Protein AF-A0A0D0GNC5-F1 (afdb_monomer_lite)

Radius of gyration: 29.07 Å; chains: 1; bounding box: 53×17×85 Å

Secondary structure (DSSP, 8-state):
-PPP-GGGGTPPPPPHHHHHIIIIITHHHHHHHHHHHHHHHHHHHHHHHHHHHHHHHHHHHHHHHHHHTT-

Organism: NCBI:txid1503925

Foldseek 3Di:
DDDDDCVVVPDDDDDPVNVCCVVCVNPNVVVVVVVVVVVVVVVVVVVVVVVVVVVVVVVVVVVVCVVVVVD

Sequence (71 aa):
MKNLELKNLGVQELNANEMSTIEGGGLIGNIFGVIGAVATTVGGVVNTVGTVVGNTVKFGLTQLFTILGSL

pLDDT: mean 89.59, std 8.46, range [55.97, 98.06]

Structure (mmCIF, N/CA/C/O backbone):
data_AF-A0A0D0GNC5-F1
#
_entry.id   AF-A0A0D0GNC5-F1
#
loop_
_atom_site.group_PDB
_atom_site.id
_atom_site.type_symbol
_atom_site.label_atom_id
_atom_site.label_alt_id
_atom_site.label_comp_id
_atom_site.label_asym_id
_atom_site.label_entity_id
_atom_site.label_seq_id
_atom_site.pdbx_PDB_ins_code
_atom_site.Cartn_x
_atom_site.Cartn_y
_atom_site.Cartn_z
_atom_site.occupancy
_atom_site.B_iso_or_equiv
_atom_site.auth_seq_id
_atom_site.auth_comp_id
_atom_site.auth_asym_id
_atom_site.auth_atom_id
_atom_site.pdbx_PDB_model_num
ATOM 1 N N . MET A 1 1 ? -5.047 -1.814 45.771 1.00 55.97 1 MET A N 1
ATOM 2 C CA . MET A 1 1 ? -6.477 -1.552 45.488 1.00 55.97 1 MET A CA 1
ATOM 3 C C . MET A 1 1 ? -7.208 -2.883 45.573 1.00 55.97 1 MET A C 1
ATOM 5 O O . MET A 1 1 ? -6.608 -3.882 45.204 1.00 55.97 1 MET A O 1
ATOM 9 N N . LYS A 1 2 ? -8.420 -2.933 46.138 1.00 79.75 2 LYS A N 1
ATOM 10 C CA . LYS A 1 2 ? -9.226 -4.169 46.155 1.00 79.75 2 LYS A CA 1
ATOM 11 C C . LYS A 1 2 ? -9.805 -4.394 44.749 1.00 79.75 2 LYS A C 1
ATOM 13 O O . LYS A 1 2 ? -10.083 -3.406 44.073 1.00 79.75 2 LYS A O 1
ATOM 18 N N . ASN A 1 3 ? -9.960 -5.646 44.316 1.00 77.19 3 ASN A N 1
ATOM 19 C CA . ASN A 1 3 ? -10.580 -5.954 43.022 1.00 77.19 3 ASN A CA 1
ATOM 20 C C . ASN A 1 3 ? -12.016 -5.408 42.980 1.00 77.19 3 ASN A C 1
ATOM 22 O O . ASN A 1 3 ? -12.757 -5.545 43.954 1.00 77.19 3 ASN A O 1
ATOM 26 N N . LEU A 1 4 ? -12.387 -4.777 41.864 1.00 80.00 4 LEU A N 1
ATOM 27 C CA . LEU A 1 4 ? -13.754 -4.327 41.610 1.00 80.00 4 LEU A CA 1
ATOM 28 C C . LEU A 1 4 ? -14.555 -5.472 40.986 1.00 80.00 4 LEU A C 1
ATOM 30 O O . LEU A 1 4 ? -14.257 -5.907 39.880 1.00 80.00 4 LEU A O 1
ATOM 34 N N . GLU A 1 5 ? -15.588 -5.936 41.685 1.00 81.12 5 GLU A N 1
ATOM 35 C CA . GLU A 1 5 ? -16.575 -6.865 41.133 1.00 81.12 5 GLU A CA 1
ATOM 36 C C . GLU A 1 5 ? -17.692 -6.072 40.440 1.00 81.12 5 GLU A C 1
ATOM 38 O O . GLU A 1 5 ? -18.562 -5.490 41.093 1.00 81.12 5 GLU A O 1
ATOM 43 N N . LEU A 1 6 ? -17.678 -6.053 39.105 1.00 79.88 6 LEU A N 1
ATOM 44 C CA . LEU A 1 6 ? -18.625 -5.290 38.277 1.00 79.88 6 LEU A CA 1
ATOM 45 C C . LEU A 1 6 ? -20.084 -5.751 38.448 1.00 79.88 6 LEU A C 1
ATOM 47 O O . LEU A 1 6 ? -21.014 -4.957 38.299 1.00 79.88 6 LEU A O 1
ATOM 51 N N . LYS A 1 7 ? -20.285 -7.007 38.871 1.00 78.56 7 LYS A N 1
ATOM 52 C CA . LYS A 1 7 ? -21.594 -7.613 39.163 1.00 78.56 7 LYS A CA 1
ATOM 53 C C . LYS A 1 7 ? -22.420 -6.815 40.182 1.00 78.56 7 LYS A C 1
ATOM 55 O O . LYS A 1 7 ? -23.641 -6.777 40.070 1.00 78.56 7 LYS A O 1
ATOM 60 N N . ASN A 1 8 ? -21.772 -6.159 41.147 1.00 81.69 8 ASN A N 1
ATOM 61 C CA . ASN A 1 8 ? -22.456 -5.381 42.189 1.00 81.69 8 ASN A CA 1
ATOM 62 C C . ASN A 1 8 ? -22.731 -3.924 41.774 1.00 81.69 8 ASN A C 1
ATOM 64 O O . ASN A 1 8 ? -23.300 -3.166 42.556 1.00 81.69 8 ASN A O 1
ATOM 68 N N . LEU A 1 9 ? -22.328 -3.527 40.562 1.00 86.75 9 LEU A N 1
ATOM 69 C CA . LEU A 1 9 ? -22.451 -2.159 40.054 1.00 86.75 9 LEU A CA 1
ATOM 70 C C . LEU A 1 9 ? -23.531 -2.011 38.971 1.00 86.75 9 LEU A C 1
ATOM 72 O O . LEU A 1 9 ? -23.723 -0.913 38.460 1.00 86.75 9 LEU A O 1
ATOM 76 N N . GLY A 1 10 ? -24.235 -3.094 38.616 1.00 85.06 10 GLY A N 1
ATOM 77 C CA . GLY A 1 10 ? -25.289 -3.065 37.594 1.00 85.06 10 GLY A CA 1
ATOM 78 C C . GLY A 1 10 ? -24.787 -2.718 36.186 1.00 85.06 10 GLY A C 1
ATOM 79 O O . GLY A 1 10 ? -25.582 -2.323 35.339 1.00 85.06 10 GLY A O 1
ATOM 80 N N . VAL A 1 11 ? -23.479 -2.844 35.939 1.00 88.94 11 VAL A N 1
ATOM 81 C CA . VAL A 1 11 ? -22.849 -2.609 34.634 1.00 88.94 11 VAL A CA 1
ATOM 82 C C . VAL A 1 11 ? -22.598 -3.938 33.922 1.00 88.94 11 VAL A C 1
ATOM 84 O O . VAL A 1 11 ? -22.343 -4.958 34.562 1.00 88.94 11 VAL A O 1
ATOM 87 N N . GLN A 1 12 ? -22.676 -3.929 32.593 1.00 87.25 12 GLN A N 1
ATOM 88 C CA . GLN A 1 12 ? -22.367 -5.088 31.758 1.00 87.25 12 GLN A CA 1
ATOM 89 C C . GLN A 1 12 ? -20.856 -5.165 31.496 1.00 87.25 12 GLN A C 1
ATOM 91 O O . GLN A 1 12 ? -20.238 -4.161 31.142 1.00 87.25 12 GLN A O 1
ATOM 96 N N . GLU A 1 13 ? -20.269 -6.358 31.639 1.00 85.81 13 GLU A N 1
ATOM 97 C CA . GLU A 1 13 ? -18.914 -6.631 31.147 1.00 85.81 13 GLU A CA 1
ATOM 98 C C . GLU A 1 13 ? -18.919 -6.679 29.618 1.00 85.81 13 GLU A C 1
ATOM 100 O O . GLU A 1 13 ? -19.624 -7.482 29.005 1.00 85.81 13 GLU A O 1
ATOM 105 N N . LEU A 1 14 ? -18.131 -5.792 29.016 1.00 89.06 14 LEU A N 1
ATOM 106 C CA . LEU A 1 14 ? -17.948 -5.702 27.575 1.00 89.06 14 LEU A CA 1
ATOM 107 C C . LEU A 1 14 ? -17.131 -6.900 27.082 1.00 89.06 14 LEU A C 1
ATOM 109 O O . LEU A 1 14 ? -16.048 -7.171 27.608 1.00 89.06 14 LEU A O 1
ATOM 113 N N . ASN A 1 15 ? -17.611 -7.597 26.052 1.00 88.62 15 ASN A N 1
ATOM 114 C CA . ASN A 1 15 ? -16.816 -8.651 25.423 1.00 88.62 15 ASN A CA 1
ATOM 115 C C . ASN A 1 15 ? -15.850 -8.082 24.364 1.00 88.62 15 ASN A C 1
ATOM 117 O O . ASN A 1 15 ? -15.974 -6.941 23.920 1.00 88.62 15 ASN A O 1
ATOM 121 N N . ALA A 1 16 ? -14.884 -8.893 23.924 1.00 86.31 16 ALA A N 1
ATOM 122 C CA . ALA A 1 16 ? -13.845 -8.460 22.985 1.00 86.31 16 ALA A CA 1
ATOM 123 C C . ALA A 1 16 ? -14.389 -7.923 21.643 1.00 86.31 16 ALA A C 1
ATOM 125 O O . ALA A 1 16 ? -13.812 -6.994 21.079 1.00 86.31 16 ALA A O 1
ATOM 126 N N . ASN A 1 17 ? -15.504 -8.463 21.141 1.00 83.62 17 ASN A N 1
ATOM 127 C CA . ASN A 1 17 ? -16.097 -8.032 19.870 1.00 83.62 17 ASN A CA 1
ATOM 128 C C . ASN A 1 17 ? -16.799 -6.674 20.015 1.00 83.62 17 ASN A C 1
ATOM 130 O O . ASN A 1 17 ? -16.706 -5.809 19.144 1.00 83.62 17 ASN A O 1
ATOM 134 N N . GLU A 1 18 ? -17.487 -6.467 21.137 1.00 83.75 18 GLU A N 1
ATOM 135 C CA . GLU A 1 18 ? -18.099 -5.178 21.462 1.00 83.75 18 GLU A CA 1
ATOM 136 C C . GLU A 1 18 ? -17.015 -4.108 21.681 1.00 83.75 18 GLU A C 1
ATOM 138 O O . GLU A 1 18 ? -17.139 -2.991 21.175 1.00 83.75 18 GLU A O 1
ATOM 143 N N . MET A 1 19 ? -15.902 -4.477 22.327 1.00 85.81 19 MET A N 1
ATOM 144 C CA . MET A 1 19 ? -14.727 -3.617 22.509 1.00 85.81 19 MET A CA 1
ATOM 145 C C . MET A 1 19 ? -14.104 -3.187 21.184 1.00 85.81 19 MET A C 1
ATOM 147 O O . MET A 1 19 ? -13.900 -1.992 20.969 1.00 85.81 19 MET A O 1
ATOM 151 N N . SER A 1 20 ? -13.894 -4.123 20.252 1.00 82.06 20 SER A N 1
ATOM 152 C CA . SER A 1 20 ? -13.307 -3.787 18.949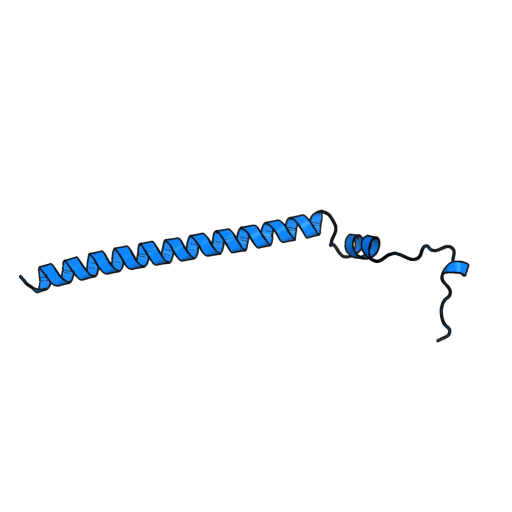 1.00 82.06 20 SER A CA 1
ATOM 153 C C . SER A 1 20 ? -14.189 -2.829 18.147 1.00 82.06 20 SER A C 1
ATOM 155 O O . SER A 1 20 ? -13.687 -2.075 17.320 1.00 82.06 20 SER A O 1
ATOM 157 N N . THR A 1 21 ? -15.501 -2.838 18.380 1.00 81.88 21 THR A N 1
ATOM 158 C CA . THR A 1 21 ? -16.443 -1.973 17.664 1.00 81.88 21 THR A CA 1
ATOM 159 C C . THR A 1 21 ? -16.439 -0.544 18.222 1.00 81.88 21 THR A C 1
ATOM 161 O O . THR A 1 21 ? -16.561 0.409 17.450 1.00 81.88 21 THR A O 1
ATOM 164 N N . ILE A 1 22 ? -16.254 -0.383 19.539 1.00 80.69 22 ILE A N 1
ATOM 165 C CA . ILE A 1 22 ? -16.150 0.924 20.216 1.00 80.69 22 ILE A CA 1
ATOM 166 C C . ILE A 1 22 ? -14.804 1.599 19.921 1.00 80.69 22 ILE A C 1
ATOM 168 O O . ILE A 1 22 ? -14.764 2.806 19.693 1.00 80.69 22 ILE A O 1
ATOM 172 N N . GLU A 1 23 ? -13.712 0.835 19.840 1.00 78.94 23 GLU A N 1
ATOM 173 C CA . GLU A 1 23 ? -12.363 1.345 19.531 1.00 78.94 23 GLU A CA 1
ATOM 174 C C . GLU A 1 23 ? -12.150 1.671 18.037 1.00 78.94 23 GLU A C 1
ATOM 176 O O . GLU A 1 23 ? -11.030 1.708 17.533 1.00 78.94 23 GLU A O 1
ATOM 181 N N . GLY A 1 24 ? -13.232 1.917 17.296 1.00 73.38 24 GLY A N 1
ATOM 182 C CA . GLY A 1 24 ? -13.177 2.305 15.889 1.00 73.38 24 GLY A CA 1
ATOM 183 C C . GLY A 1 24 ? -13.076 1.142 14.900 1.00 73.38 24 GLY A C 1
ATOM 184 O O . GLY A 1 24 ? -13.140 1.391 13.701 1.00 73.38 24 GLY A O 1
ATOM 185 N N . GLY A 1 25 ? -13.011 -0.115 15.349 1.00 80.38 25 GLY A N 1
ATOM 186 C CA . GLY A 1 25 ? -12.996 -1.318 14.499 1.00 80.38 25 GLY A CA 1
ATOM 187 C C . GLY A 1 25 ? -14.360 -1.740 13.933 1.00 80.38 25 GLY A C 1
ATOM 188 O O . GLY A 1 25 ? -14.481 -2.813 13.349 1.00 80.38 25 GLY A O 1
ATOM 189 N N . GLY A 1 26 ? -15.399 -0.913 14.093 1.00 82.75 26 GLY A N 1
ATOM 190 C CA . GLY A 1 26 ? -16.691 -1.108 13.434 1.00 82.75 26 GLY A CA 1
ATOM 191 C C . GLY A 1 26 ? -16.654 -0.827 11.923 1.00 82.75 26 GLY A C 1
ATOM 192 O O . GLY A 1 26 ? -15.600 -0.761 11.291 1.00 82.75 26 GLY A O 1
ATOM 193 N N . LEU A 1 27 ? -17.827 -0.599 11.323 1.00 85.19 27 LEU A N 1
ATOM 194 C CA . LEU A 1 27 ? -17.972 -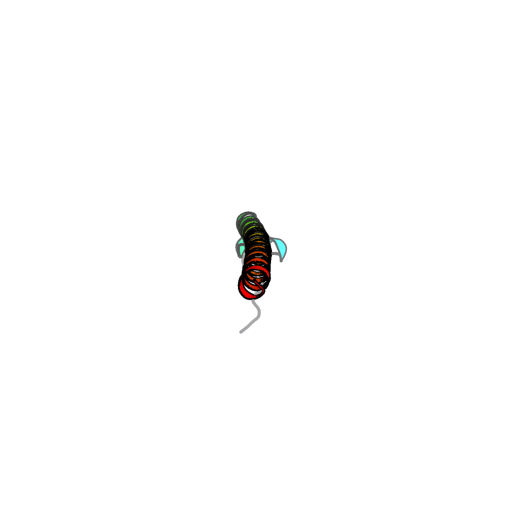0.331 9.882 1.00 85.19 27 LEU A CA 1
ATOM 195 C C . LEU A 1 27 ? -17.021 0.767 9.368 1.00 85.19 27 LEU A C 1
ATOM 197 O O . LEU A 1 27 ? -16.447 0.630 8.291 1.00 85.19 27 LEU A O 1
ATOM 201 N N . ILE A 1 28 ? -16.824 1.829 10.151 1.00 84.38 28 ILE A N 1
ATOM 202 C CA . ILE A 1 28 ? -15.942 2.946 9.795 1.00 84.38 28 ILE A CA 1
ATOM 203 C C . ILE A 1 28 ? -14.471 2.500 9.729 1.00 84.38 28 ILE A C 1
ATOM 205 O O . ILE A 1 28 ? -13.797 2.806 8.747 1.00 84.38 28 ILE A O 1
ATOM 209 N N . GLY A 1 29 ? -13.978 1.734 10.709 1.00 86.19 29 GLY A N 1
ATOM 210 C CA . GLY A 1 29 ? -12.616 1.188 10.684 1.00 86.19 29 GLY A CA 1
ATOM 211 C C . GLY A 1 29 ? -12.385 0.252 9.505 1.00 86.19 29 GLY A C 1
ATOM 212 O O . GLY A 1 29 ? -11.363 0.349 8.827 1.00 86.19 29 GLY A O 1
ATOM 213 N N . ASN A 1 30 ? -13.379 -0.581 9.188 1.00 87.06 30 ASN A N 1
ATOM 214 C CA . ASN A 1 30 ? -13.326 -1.461 8.021 1.00 87.06 30 ASN A CA 1
ATOM 215 C C . ASN A 1 30 ? -13.247 -0.665 6.710 1.00 87.06 30 ASN A C 1
ATOM 217 O O . ASN A 1 30 ? -12.444 -0.997 5.838 1.00 87.06 30 ASN A O 1
ATOM 221 N N . ILE A 1 31 ? -14.026 0.415 6.578 1.00 89.81 31 ILE A N 1
ATOM 222 C CA . ILE A 1 31 ? -13.980 1.303 5.408 1.00 89.81 31 ILE A CA 1
ATOM 223 C C . ILE A 1 31 ? -12.600 1.954 5.269 1.00 89.81 31 ILE A C 1
ATOM 225 O O . ILE A 1 31 ? -12.034 1.934 4.177 1.00 89.81 31 ILE A O 1
ATOM 229 N N . PHE A 1 32 ? -12.020 2.478 6.352 1.00 89.00 32 PHE A N 1
ATOM 230 C CA . PHE A 1 32 ? -10.668 3.044 6.305 1.00 89.00 32 PHE A CA 1
ATOM 231 C C . PHE A 1 32 ? -9.605 1.997 5.958 1.00 89.00 32 PHE A C 1
ATOM 233 O O . PHE A 1 32 ? -8.690 2.301 5.192 1.00 89.00 32 PHE A O 1
ATOM 240 N N . GLY A 1 33 ? -9.753 0.760 6.441 1.00 90.25 33 GLY A N 1
ATOM 241 C CA . GLY A 1 33 ? -8.894 -0.359 6.053 1.00 90.25 33 GLY A CA 1
ATOM 242 C C . GLY A 1 33 ? -8.951 -0.644 4.549 1.00 90.25 33 GLY A C 1
ATOM 243 O O . GLY A 1 33 ? -7.911 -0.753 3.898 1.00 90.25 33 GLY A O 1
ATOM 244 N N . VAL A 1 34 ? -10.157 -0.687 3.973 1.00 93.31 34 VAL A N 1
ATOM 245 C CA . VAL A 1 34 ? -10.352 -0.879 2.525 1.00 93.31 34 VAL A CA 1
ATOM 246 C C . VAL A 1 34 ? -9.777 0.291 1.728 1.00 93.31 34 VAL A C 1
ATOM 248 O O . VAL A 1 34 ? -9.059 0.066 0.756 1.00 93.31 34 VAL A O 1
ATOM 251 N N . ILE A 1 35 ? -10.037 1.534 2.140 1.00 93.88 35 ILE A N 1
ATOM 252 C CA . ILE A 1 35 ? -9.494 2.728 1.475 1.00 93.88 35 ILE A CA 1
ATOM 253 C C . ILE A 1 35 ? -7.962 2.705 1.499 1.00 93.88 35 ILE A C 1
ATOM 255 O O . ILE A 1 35 ? -7.335 2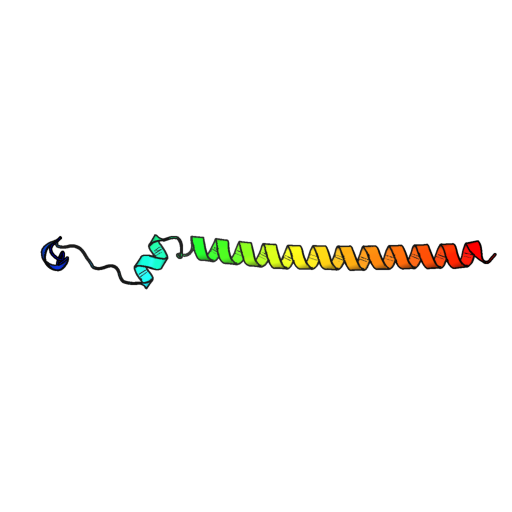.965 0.472 1.00 93.88 35 ILE A O 1
ATOM 259 N N . GLY A 1 36 ? -7.358 2.352 2.638 1.00 94.69 36 GLY A N 1
ATOM 260 C CA . GLY A 1 36 ? -5.909 2.206 2.767 1.00 94.69 36 GLY A CA 1
ATOM 261 C C .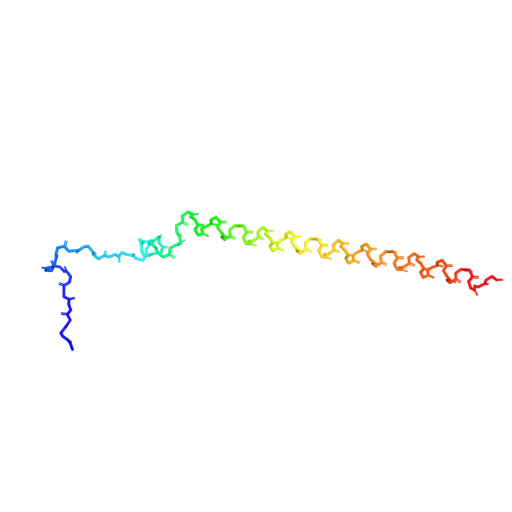 GLY A 1 36 ? -5.349 1.160 1.804 1.00 94.69 36 GLY A C 1
ATOM 262 O O . GLY A 1 36 ? -4.415 1.451 1.058 1.00 94.69 36 GLY A O 1
ATOM 263 N N . ALA A 1 37 ? -5.971 -0.021 1.747 1.00 94.81 37 ALA A N 1
ATOM 264 C CA . ALA A 1 37 ? -5.570 -1.084 0.828 1.00 94.81 37 ALA A CA 1
ATOM 265 C C . ALA A 1 37 ? -5.673 -0.648 -0.644 1.00 94.81 37 ALA A C 1
ATOM 267 O O . ALA A 1 37 ? -4.724 -0.830 -1.408 1.00 94.81 37 ALA A O 1
ATOM 268 N N . VAL A 1 38 ? -6.781 -0.006 -1.030 1.00 96.94 38 VAL A N 1
ATOM 269 C CA . VAL A 1 38 ? -6.978 0.525 -2.388 1.00 96.94 38 VAL A CA 1
ATOM 270 C C . VAL A 1 38 ? -5.917 1.570 -2.723 1.00 96.94 38 VAL A C 1
ATOM 272 O O . VAL A 1 38 ? -5.315 1.498 -3.794 1.00 96.94 38 VAL A O 1
ATOM 275 N N . ALA A 1 39 ? -5.637 2.507 -1.816 1.00 96.19 39 ALA A N 1
ATOM 276 C CA . ALA A 1 39 ? -4.613 3.527 -2.022 1.00 96.19 39 ALA A CA 1
ATOM 277 C C . ALA A 1 39 ? -3.222 2.905 -2.225 1.00 96.19 39 ALA A C 1
ATOM 279 O O . ALA A 1 39 ? -2.498 3.306 -3.139 1.00 96.19 39 ALA A O 1
ATOM 280 N N . THR A 1 40 ? -2.866 1.886 -1.436 1.00 97.06 40 THR A N 1
ATOM 281 C CA . THR A 1 40 ? -1.606 1.148 -1.602 1.00 97.06 40 THR A CA 1
ATOM 282 C C . THR A 1 40 ? -1.539 0.436 -2.951 1.00 97.06 40 THR A C 1
ATOM 284 O O . THR A 1 40 ? -0.533 0.557 -3.653 1.00 97.06 40 THR A O 1
ATOM 287 N N . THR A 1 41 ? -2.599 -0.271 -3.353 1.00 97.12 41 THR A N 1
ATOM 288 C CA . THR A 1 41 ? -2.636 -0.975 -4.642 1.00 97.12 41 THR A CA 1
ATOM 289 C C . THR A 1 41 ? -2.533 -0.004 -5.816 1.00 97.12 41 THR A C 1
ATOM 291 O O . THR A 1 41 ? -1.703 -0.202 -6.703 1.00 97.12 41 THR A O 1
ATOM 294 N N . VAL A 1 42 ? -3.328 1.069 -5.812 1.00 96.81 42 VAL A N 1
ATOM 295 C CA . VAL A 1 42 ? -3.317 2.081 -6.878 1.00 96.81 42 VAL A CA 1
ATOM 296 C C . VAL A 1 42 ? -1.957 2.772 -6.952 1.00 96.81 42 VAL A C 1
ATOM 298 O O . VAL A 1 42 ? -1.396 2.889 -8.041 1.00 96.81 42 VAL A O 1
ATOM 301 N N . GLY A 1 43 ? -1.383 3.162 -5.810 1.00 97.12 43 GLY A N 1
ATOM 302 C CA . GLY A 1 43 ? -0.043 3.747 -5.755 1.00 97.12 43 GLY A CA 1
ATOM 303 C C . GLY A 1 43 ? 1.028 2.813 -6.325 1.00 97.12 43 GLY A C 1
ATOM 304 O O . GLY A 1 43 ? 1.877 3.247 -7.104 1.00 97.12 43 GLY A O 1
ATOM 305 N N . GLY A 1 44 ? 0.952 1.516 -6.011 1.00 97.38 44 GLY A N 1
ATOM 306 C CA . GLY A 1 44 ? 1.834 0.496 -6.579 1.00 97.38 44 GLY A CA 1
ATOM 307 C C . GLY A 1 44 ? 1.738 0.415 -8.104 1.00 97.38 44 GLY A C 1
ATOM 308 O O . GLY A 1 44 ? 2.758 0.499 -8.787 1.00 97.38 44 GLY A O 1
ATOM 309 N N . VAL A 1 45 ? 0.518 0.334 -8.644 1.00 97.31 45 VAL A N 1
ATOM 310 C CA . VAL A 1 45 ? 0.280 0.273 -10.097 1.00 97.31 45 VAL A CA 1
ATOM 311 C C . VAL A 1 45 ? 0.828 1.513 -10.804 1.00 97.31 45 VAL A C 1
ATOM 313 O O . VAL A 1 45 ? 1.546 1.380 -11.795 1.00 97.31 45 VAL A O 1
ATOM 316 N N . VAL A 1 46 ? 0.543 2.712 -10.287 1.00 97.25 46 VAL A N 1
ATOM 317 C CA . VAL A 1 46 ? 1.033 3.974 -10.868 1.00 97.25 46 VAL A CA 1
ATOM 318 C C . VAL A 1 46 ? 2.563 4.005 -10.908 1.00 97.25 46 VAL A C 1
ATOM 320 O O . VAL A 1 46 ? 3.142 4.339 -11.943 1.00 97.25 46 VAL A O 1
ATOM 323 N N . ASN A 1 47 ? 3.226 3.591 -9.827 1.00 97.00 47 ASN A N 1
ATOM 324 C CA . ASN A 1 47 ? 4.688 3.543 -9.759 1.00 97.00 47 ASN A CA 1
ATOM 325 C C . ASN A 1 47 ? 5.286 2.540 -10.756 1.00 97.00 47 ASN A C 1
ATOM 327 O O . ASN A 1 47 ? 6.285 2.836 -11.424 1.00 97.00 47 ASN A O 1
ATOM 331 N N . THR A 1 48 ? 4.674 1.361 -10.890 1.00 97.81 48 THR A N 1
ATOM 332 C CA . THR A 1 48 ? 5.102 0.354 -11.867 1.00 97.81 48 THR A CA 1
ATOM 333 C C . THR A 1 48 ? 4.950 0.875 -13.292 1.00 97.81 48 THR A C 1
ATOM 335 O O . THR A 1 48 ? 5.902 0.799 -14.069 1.00 97.81 48 THR A O 1
ATOM 338 N N . VAL A 1 49 ? 3.799 1.461 -13.632 1.00 97.50 49 VAL A N 1
ATOM 339 C CA . VAL A 1 49 ? 3.558 2.043 -14.961 1.00 97.50 49 VAL A CA 1
ATOM 340 C C . VAL A 1 49 ? 4.560 3.158 -15.256 1.00 97.50 49 VAL A C 1
ATOM 342 O O . VAL A 1 49 ? 5.179 3.147 -16.319 1.00 97.50 49 VAL A O 1
ATOM 345 N N . GLY A 1 50 ? 4.783 4.072 -14.308 1.00 97.75 50 GLY A N 1
ATOM 346 C CA . GLY A 1 50 ? 5.766 5.148 -14.456 1.00 97.75 50 GLY A CA 1
ATOM 347 C C . GLY A 1 50 ? 7.178 4.623 -14.729 1.00 97.75 50 GLY A C 1
ATOM 348 O O . GLY A 1 50 ? 7.880 5.140 -15.598 1.00 97.75 50 GLY A O 1
ATOM 349 N N . THR A 1 51 ? 7.566 3.542 -14.050 1.00 98.06 51 THR A N 1
ATOM 350 C CA . THR A 1 51 ? 8.861 2.878 -14.252 1.00 98.06 51 THR A CA 1
ATOM 351 C C . THR A 1 51 ? 8.968 2.244 -15.637 1.00 98.06 51 THR A C 1
ATOM 353 O O . THR A 1 51 ? 9.966 2.449 -16.327 1.00 98.06 51 THR A O 1
ATOM 356 N N . VAL A 1 52 ? 7.946 1.498 -16.067 1.00 98.00 52 VAL A N 1
ATOM 357 C CA . VAL A 1 52 ? 7.927 0.845 -17.385 1.00 98.00 52 VAL A CA 1
ATOM 358 C C . VAL A 1 52 ? 8.017 1.888 -18.493 1.00 98.00 52 VAL A C 1
ATOM 360 O O . VAL A 1 52 ? 8.917 1.807 -19.325 1.00 98.00 52 VAL A O 1
ATOM 363 N N . VAL A 1 53 ? 7.159 2.911 -18.459 1.00 97.81 53 VAL A N 1
ATOM 364 C CA . VAL A 1 53 ? 7.163 3.994 -19.454 1.00 97.81 53 VAL A CA 1
ATOM 365 C C . VAL A 1 53 ? 8.509 4.716 -19.463 1.00 97.81 53 VAL A C 1
ATOM 367 O O . VAL A 1 53 ? 9.100 4.899 -20.528 1.00 97.81 53 VAL A O 1
ATOM 370 N N . GLY A 1 54 ? 9.033 5.075 -18.288 1.00 98.06 54 GLY A N 1
ATOM 371 C CA . GLY A 1 54 ? 10.331 5.736 -18.169 1.00 98.06 54 GLY A CA 1
ATOM 372 C C . GLY A 1 54 ? 11.471 4.908 -18.765 1.00 98.06 54 GLY A C 1
ATOM 373 O O . GLY A 1 54 ? 12.313 5.446 -19.484 1.00 98.06 54 GLY A O 1
ATOM 374 N N . ASN A 1 55 ? 11.482 3.597 -18.523 1.00 97.94 55 ASN A N 1
ATOM 375 C CA . ASN A 1 55 ? 12.489 2.693 -19.076 1.00 97.94 55 ASN A CA 1
ATOM 376 C C . ASN A 1 55 ? 12.342 2.522 -20.592 1.00 97.94 55 ASN A C 1
ATOM 378 O O . ASN A 1 55 ? 13.347 2.567 -21.300 1.00 97.94 55 ASN A O 1
ATOM 382 N N . THR A 1 56 ? 11.117 2.384 -21.104 1.00 97.69 56 THR A N 1
ATOM 383 C CA . THR A 1 56 ? 10.855 2.281 -22.546 1.00 97.69 56 THR A CA 1
ATOM 384 C C . THR A 1 56 ? 11.303 3.537 -23.290 1.00 97.69 56 THR A C 1
ATOM 386 O O . THR A 1 56 ? 11.976 3.431 -24.315 1.00 97.69 56 THR A O 1
ATOM 389 N N . VAL A 1 57 ? 10.995 4.726 -22.761 1.00 97.88 57 VAL A N 1
ATOM 390 C CA . VAL A 1 57 ? 11.431 6.001 -23.357 1.00 97.88 57 VAL A CA 1
ATOM 391 C C . VAL A 1 57 ? 12.953 6.116 -23.342 1.00 97.88 57 VAL A C 1
ATOM 393 O O . VAL A 1 57 ? 13.545 6.437 -24.371 1.00 97.88 57 VAL A O 1
ATOM 396 N N . LYS A 1 58 ? 13.598 5.813 -22.206 1.00 97.81 58 LYS A N 1
ATOM 397 C CA . LYS A 1 58 ? 15.066 5.818 -22.099 1.00 97.81 58 LYS A CA 1
ATOM 398 C C . LYS A 1 58 ? 15.702 4.884 -23.119 1.00 97.81 58 LYS A C 1
ATOM 400 O O . LYS A 1 58 ? 16.606 5.308 -23.826 1.00 97.81 58 LYS A O 1
ATOM 405 N N . PHE A 1 59 ? 15.197 3.656 -23.229 1.00 97.44 59 PHE A N 1
ATOM 406 C CA . PHE A 1 59 ? 15.677 2.691 -24.210 1.00 97.44 59 PHE A CA 1
ATOM 407 C C . PHE A 1 59 ? 15.552 3.235 -25.637 1.00 97.44 59 PHE A C 1
ATOM 409 O O . PHE A 1 59 ? 16.536 3.242 -26.370 1.00 97.44 59 PHE A O 1
ATOM 416 N N . GLY A 1 60 ? 14.383 3.763 -26.015 1.00 96.69 60 GLY A N 1
ATOM 417 C CA . GLY A 1 60 ? 14.176 4.354 -27.340 1.00 96.69 60 GLY A CA 1
ATOM 418 C C . GLY A 1 60 ? 15.147 5.501 -27.646 1.00 96.69 60 GLY A C 1
ATOM 419 O O . GLY A 1 60 ? 15.739 5.530 -28.724 1.00 96.69 60 GLY A O 1
ATOM 420 N N . LEU A 1 61 ? 15.366 6.406 -26.686 1.00 96.69 61 LEU A N 1
ATOM 421 C CA . LEU A 1 61 ? 16.342 7.495 -26.820 1.00 96.69 61 LEU A CA 1
ATOM 422 C C . LEU A 1 61 ? 17.775 6.973 -26.962 1.00 96.69 61 LEU A C 1
ATOM 424 O O . LEU A 1 61 ? 18.517 7.458 -27.814 1.00 96.69 61 LEU A O 1
ATOM 428 N N . THR A 1 62 ? 18.164 5.986 -26.154 1.00 97.19 62 THR A N 1
ATOM 429 C CA . THR A 1 62 ? 19.489 5.362 -26.245 1.00 97.19 62 THR A CA 1
ATOM 430 C C . THR A 1 62 ? 19.704 4.753 -27.625 1.00 97.19 62 THR A C 1
ATOM 432 O O . THR A 1 62 ? 20.706 5.062 -28.260 1.00 97.19 62 THR A O 1
ATOM 435 N N . GLN A 1 63 ? 18.744 3.971 -28.129 1.00 96.81 63 GLN A N 1
ATOM 436 C CA . GLN A 1 63 ? 18.839 3.364 -29.458 1.00 96.81 63 GLN A CA 1
ATOM 437 C C . GLN A 1 63 ? 18.966 4.421 -30.564 1.00 96.81 63 GLN A C 1
ATOM 439 O O . GLN A 1 63 ? 19.788 4.263 -31.466 1.00 96.81 63 GLN A O 1
ATOM 444 N N . LEU A 1 64 ? 18.199 5.513 -30.480 1.00 95.81 64 LEU A N 1
ATOM 445 C CA . LEU A 1 64 ? 18.284 6.614 -31.440 1.00 95.81 64 LEU A CA 1
ATOM 446 C C . LEU A 1 64 ? 19.682 7.248 -31.455 1.00 95.81 64 LEU A C 1
ATOM 448 O O . LEU A 1 64 ? 20.263 7.414 -32.526 1.00 95.81 64 LEU A O 1
ATOM 452 N N . PHE A 1 65 ? 20.242 7.569 -30.286 1.00 96.50 65 PHE A N 1
ATOM 453 C CA . PHE A 1 65 ? 21.581 8.158 -30.206 1.00 96.50 65 PHE A CA 1
ATOM 454 C C . PHE A 1 65 ? 22.685 7.190 -30.620 1.00 96.50 65 PHE A C 1
ATOM 456 O O . PHE A 1 65 ? 23.658 7.624 -31.228 1.00 96.50 65 PHE A O 1
ATOM 463 N N . THR A 1 66 ? 22.537 5.893 -30.349 1.00 97.12 66 THR A N 1
ATOM 464 C CA . THR A 1 66 ? 23.473 4.881 -30.848 1.00 97.12 66 THR A CA 1
ATOM 465 C C . THR A 1 66 ? 23.503 4.860 -32.375 1.00 97.12 66 THR A C 1
ATOM 467 O O . THR A 1 66 ? 24.586 4.843 -32.948 1.00 97.12 66 THR A O 1
ATOM 470 N N . ILE A 1 67 ? 22.342 4.913 -33.036 1.00 95.12 67 ILE A N 1
ATOM 471 C CA . ILE A 1 67 ? 22.263 4.931 -34.504 1.00 95.12 67 ILE A CA 1
ATOM 472 C C . ILE A 1 67 ? 22.853 6.232 -35.059 1.00 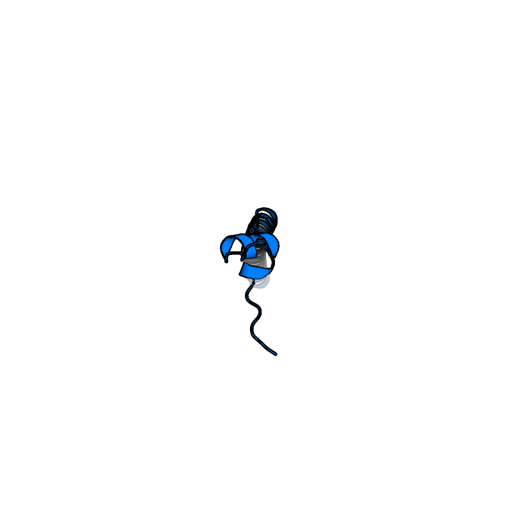95.12 67 ILE A C 1
ATOM 474 O O . ILE A 1 67 ? 23.722 6.189 -35.926 1.00 95.12 67 ILE A O 1
ATOM 478 N N . LEU A 1 68 ? 22.427 7.388 -34.540 1.00 94.81 68 LEU A N 1
ATOM 479 C CA . LEU A 1 68 ? 22.879 8.691 -35.039 1.00 94.81 68 LEU A CA 1
ATOM 480 C C . LEU A 1 68 ? 24.360 8.965 -34.758 1.00 94.81 68 LEU A C 1
ATOM 482 O O . LEU A 1 68 ? 25.017 9.590 -35.576 1.00 94.81 68 LEU A O 1
ATOM 486 N N . GLY A 1 69 ? 24.892 8.504 -33.625 1.00 86.62 69 GLY A N 1
ATOM 487 C CA . GLY A 1 69 ? 26.315 8.631 -33.301 1.00 86.62 69 GLY A CA 1
ATOM 488 C C . GLY A 1 69 ? 27.214 7.654 -34.063 1.00 86.62 69 GLY A C 1
ATOM 489 O O . GLY A 1 69 ? 28.432 7.774 -33.983 1.00 86.62 69 GLY A O 1
ATOM 490 N N . SER A 1 70 ? 26.627 6.681 -34.767 1.00 80.25 70 SER A N 1
ATOM 491 C CA . SER A 1 70 ? 27.346 5.721 -35.615 1.00 80.25 70 SER A CA 1
ATOM 492 C C . SER A 1 70 ? 27.387 6.103 -37.102 1.00 80.25 70 SER A C 1
ATOM 494 O O . SER A 1 70 ? 28.019 5.385 -37.878 1.00 80.25 70 SER A O 1
ATOM 496 N N . LEU A 1 71 ? 26.708 7.191 -37.490 1.00 69.81 71 LEU A N 1
ATOM 497 C CA . LEU A 1 71 ? 26.636 7.733 -38.852 1.00 69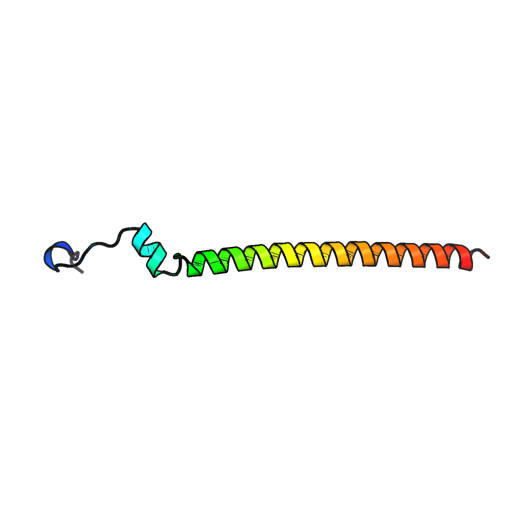.81 71 LEU A CA 1
ATOM 498 C C . LEU A 1 71 ? 27.664 8.858 -39.047 1.00 69.81 71 LEU A C 1
ATOM 500 O O . LEU A 1 71 ? 28.228 8.938 -40.160 1.00 69.81 71 LEU A O 1
#